Protein AF-A0A5C8ILQ8-F1 (afdb_monomer)

Sequence (49 aa):
MRGADGYNESLFTTVRLESFVPADHPLRPIRQWVNDALAQMDARFSAMY

pLDDT: mean 84.82, std 12.5, range [51.47, 97.75]

Foldseek 3Di:
DDDDPPDDDDPDDDDDPCVVAPPPRPCPVVVVVVVVVVVVCVVVVVVVD

Secondary structure (DSSP, 8-state):
----------S-----HHHHS-TT-TTHHHHHHHHHHHHHHHHHHHTT-

Structure (mmCIF, N/CA/C/O backbone):
data_AF-A0A5C8ILQ8-F1
#
_entry.id   AF-A0A5C8ILQ8-F1
#
loop_
_atom_site.group_PDB
_atom_site.id
_atom_site.type_symbol
_atom_site.label_atom_id
_atom_site.label_alt_id
_atom_site.label_comp_id
_atom_site.label_asym_id
_atom_site.label_entity_id
_atom_site.label_seq_id
_atom_site.pdbx_PDB_ins_code
_atom_site.Cartn_x
_atom_site.Cartn_y
_atom_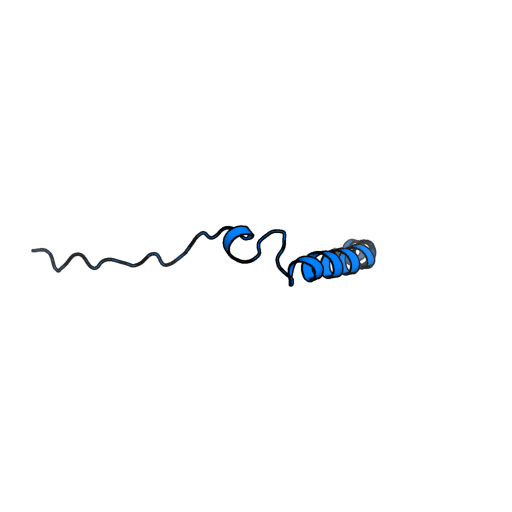site.Cartn_z
_atom_site.occupancy
_atom_site.B_iso_or_equiv
_atom_site.auth_seq_id
_atom_site.auth_comp_id
_atom_site.auth_asym_id
_atom_site.auth_atom_id
_atom_site.pdbx_PDB_model_num
ATOM 1 N N . MET A 1 1 ? 17.089 21.583 46.197 1.00 51.47 1 MET A N 1
ATOM 2 C CA . MET A 1 1 ? 17.436 20.292 45.563 1.00 51.47 1 MET A CA 1
ATOM 3 C C . MET A 1 1 ? 16.161 19.681 44.998 1.00 51.47 1 MET A C 1
ATOM 5 O O . MET A 1 1 ? 15.181 19.654 45.724 1.00 51.47 1 MET A O 1
ATOM 9 N N . ARG A 1 2 ? 16.232 19.251 43.725 1.00 63.34 2 ARG A N 1
ATOM 10 C CA . ARG A 1 2 ? 15.238 18.581 42.852 1.00 63.34 2 ARG A CA 1
ATOM 11 C C . ARG A 1 2 ? 13.896 19.286 42.609 1.00 63.34 2 ARG A C 1
ATOM 13 O O . ARG A 1 2 ? 12.984 19.215 43.421 1.00 63.34 2 ARG A O 1
ATOM 20 N N . GLY A 1 3 ? 13.803 19.928 41.440 1.00 64.19 3 GLY A N 1
ATOM 21 C CA . GLY A 1 3 ? 12.529 20.244 40.796 1.00 64.19 3 GLY A CA 1
ATOM 22 C C . GLY A 1 3 ? 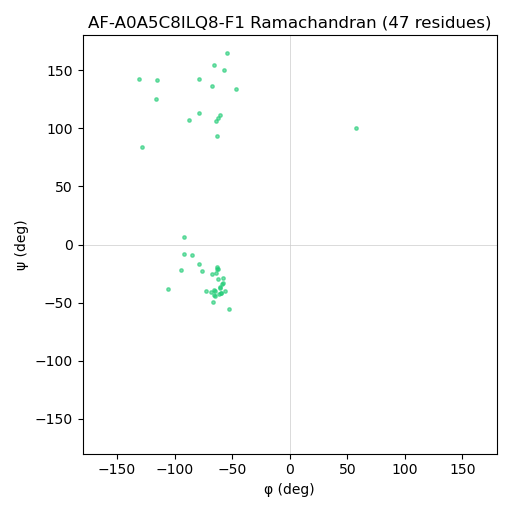11.813 18.962 40.374 1.00 64.19 3 GLY A C 1
ATOM 23 O O . GLY A 1 3 ? 12.461 17.929 40.212 1.00 64.19 3 GLY A O 1
ATOM 24 N N . ALA A 1 4 ? 10.488 19.043 40.273 1.00 64.56 4 ALA A N 1
ATOM 25 C CA . ALA A 1 4 ? 9.611 17.924 39.959 1.00 64.56 4 ALA A CA 1
ATOM 26 C C . ALA A 1 4 ? 10.135 17.111 38.766 1.00 64.56 4 ALA A C 1
ATOM 28 O O . ALA A 1 4 ? 10.525 17.687 37.748 1.00 64.56 4 ALA A O 1
ATOM 29 N N . ASP A 1 5 ? 10.130 15.786 38.910 1.00 66.00 5 ASP A N 1
ATOM 30 C CA . ASP A 1 5 ? 10.452 14.852 37.838 1.00 66.00 5 ASP A CA 1
ATOM 31 C C . ASP A 1 5 ? 9.404 15.025 36.727 1.00 66.00 5 ASP A C 1
ATOM 33 O O . ASP A 1 5 ? 8.302 14.480 36.783 1.00 66.00 5 ASP A O 1
ATOM 37 N N . GLY A 1 6 ? 9.715 15.876 35.748 1.00 63.72 6 GLY A N 1
ATOM 38 C CA . GLY A 1 6 ? 8.885 16.091 34.573 1.00 63.72 6 GLY A CA 1
ATOM 39 C C . GLY A 1 6 ? 8.818 14.794 33.783 1.00 63.72 6 GLY A C 1
ATOM 40 O O . GLY A 1 6 ? 9.800 14.392 33.156 1.00 63.72 6 GLY A O 1
ATOM 41 N N . TYR A 1 7 ? 7.672 14.123 33.842 1.00 62.69 7 TYR A N 1
ATOM 42 C CA . TYR A 1 7 ? 7.398 12.957 33.019 1.00 62.69 7 TYR A CA 1
ATOM 43 C C . TYR A 1 7 ? 7.433 1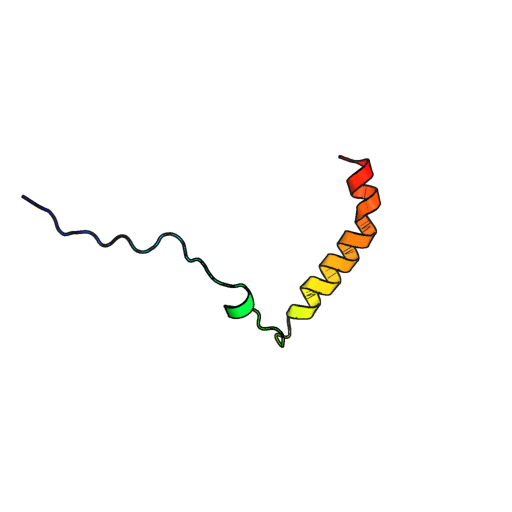3.397 31.550 1.00 62.69 7 TYR A C 1
ATOM 45 O O . TYR A 1 7 ? 6.569 14.147 31.102 1.00 62.69 7 TYR A O 1
ATOM 53 N N . ASN A 1 8 ? 8.465 12.987 30.811 1.00 65.19 8 ASN A N 1
ATOM 54 C CA . ASN A 1 8 ? 8.465 13.124 29.361 1.00 65.19 8 ASN A CA 1
ATOM 55 C C . ASN A 1 8 ? 7.600 11.994 28.807 1.00 65.19 8 ASN A C 1
ATOM 57 O O . ASN A 1 8 ? 7.961 10.822 28.935 1.00 65.19 8 ASN A O 1
ATOM 61 N N . GLU A 1 9 ? 6.455 12.340 28.221 1.00 69.25 9 GLU A N 1
ATOM 62 C CA . GLU A 1 9 ? 5.661 11.382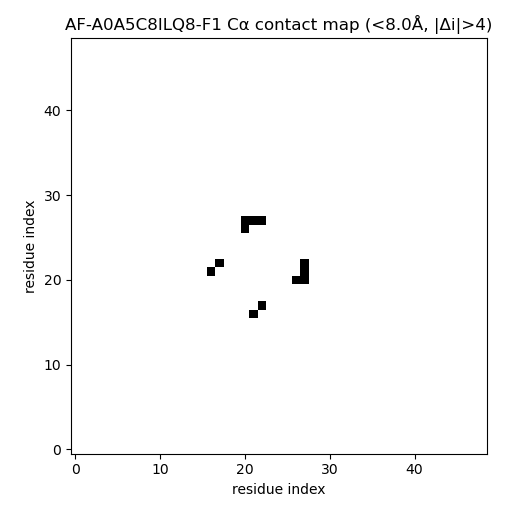 27.458 1.00 69.25 9 GLU A CA 1
ATOM 63 C C . GLU A 1 9 ? 6.510 10.785 26.328 1.00 69.25 9 GLU A C 1
ATOM 65 O O . GLU A 1 9 ? 7.436 11.416 25.808 1.00 69.25 9 GLU A O 1
ATOM 70 N N . SER A 1 10 ? 6.216 9.539 25.958 1.00 70.06 10 SER A N 1
ATOM 71 C CA . SER A 1 10 ? 6.937 8.863 24.884 1.00 70.06 10 SER A CA 1
ATOM 72 C C . SER A 1 10 ? 6.779 9.641 23.576 1.00 70.06 10 SER A C 1
ATOM 74 O O . SER A 1 10 ? 5.699 9.660 22.991 1.00 70.06 10 SER A O 1
ATOM 76 N N . LEU A 1 11 ? 7.867 10.249 23.090 1.00 75.88 11 LEU A N 1
ATOM 77 C CA . LEU A 1 11 ? 7.886 11.019 21.835 1.00 75.88 11 LEU A CA 1
ATOM 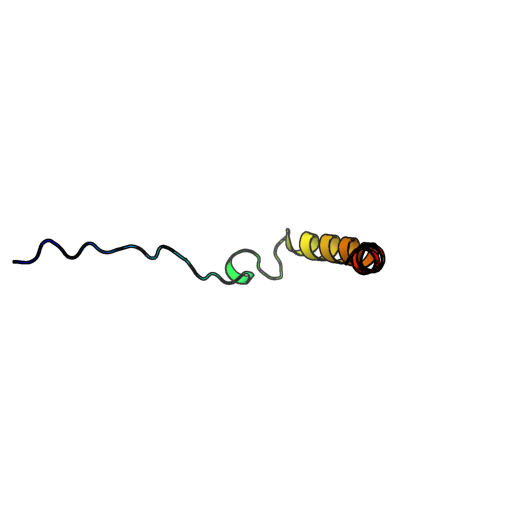78 C C . LEU A 1 11 ? 7.578 10.165 20.599 1.00 75.88 11 LEU A C 1
ATOM 80 O O . LEU A 1 11 ? 7.219 10.686 19.546 1.00 75.88 11 LEU A O 1
ATOM 84 N N . PHE A 1 12 ? 7.721 8.847 20.723 1.00 74.12 12 PHE A N 1
ATOM 85 C CA . PHE A 1 12 ? 7.472 7.901 19.651 1.00 74.12 12 PHE A CA 1
ATOM 86 C C . PHE A 1 12 ? 6.588 6.771 20.152 1.00 74.12 12 PHE A C 1
ATOM 88 O O . PHE A 1 12 ? 6.736 6.291 21.274 1.00 74.12 12 PHE A O 1
ATOM 95 N N . THR A 1 13 ? 5.684 6.311 19.297 1.00 70.75 13 THR A N 1
ATOM 96 C CA . THR A 1 13 ? 4.904 5.104 19.555 1.00 70.75 13 THR A CA 1
ATOM 97 C C . THR A 1 13 ? 5.266 4.068 18.504 1.00 70.75 13 THR A C 1
ATOM 99 O O . THR A 1 13 ? 5.181 4.329 17.306 1.00 70.75 13 THR A O 1
ATOM 102 N N . THR A 1 14 ? 5.677 2.880 18.947 1.00 75.62 14 THR A N 1
ATOM 103 C CA . THR A 1 14 ? 5.840 1.724 18.064 1.00 75.62 14 THR A CA 1
ATOM 104 C C . THR A 1 14 ? 4.511 0.994 17.982 1.00 75.62 14 THR A C 1
ATOM 106 O O . THR A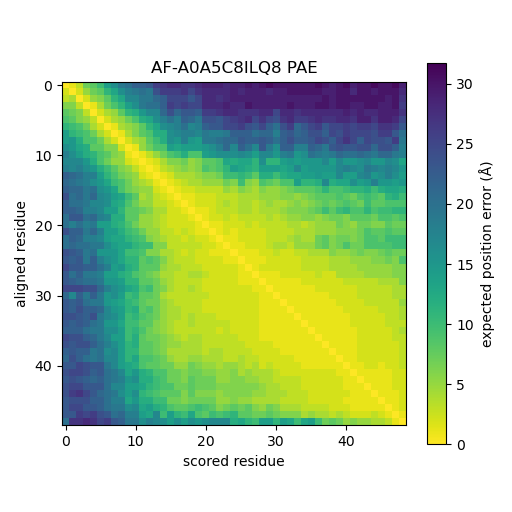 1 14 ? 4.094 0.330 18.928 1.00 75.62 14 THR A O 1
ATOM 109 N N . VAL A 1 15 ? 3.843 1.124 16.844 1.00 80.88 15 VAL A N 1
ATOM 110 C CA . VAL A 1 15 ? 2.568 0.463 16.572 1.00 80.88 15 VAL A CA 1
ATOM 111 C C . VAL A 1 15 ? 2.711 -0.531 15.438 1.00 80.88 15 VAL A C 1
ATOM 113 O O . VAL A 1 15 ? 3.431 -0.302 14.467 1.00 80.88 15 VAL A O 1
ATOM 116 N N . ARG A 1 16 ? 2.018 -1.660 15.581 1.00 83.44 16 ARG A N 1
ATOM 117 C CA . ARG A 1 16 ? 1.945 -2.681 14.540 1.00 83.44 16 ARG A CA 1
ATOM 118 C C . ARG A 1 16 ? 0.938 -2.237 13.491 1.00 83.44 16 ARG A C 1
ATOM 120 O O . ARG A 1 16 ? -0.111 -1.691 13.831 1.00 83.44 16 ARG A O 1
ATOM 127 N N . LEU A 1 17 ? 1.239 -2.510 12.226 1.00 82.19 17 LEU A N 1
ATOM 128 C CA . LEU A 1 17 ? 0.322 -2.230 11.124 1.00 82.19 17 LEU A CA 1
ATOM 129 C C . LEU A 1 17 ? -1.024 -2.928 11.353 1.00 82.19 17 LEU A C 1
ATOM 131 O O . LEU A 1 17 ? -2.072 -2.328 11.145 1.00 82.19 17 LEU A O 1
ATOM 135 N N . GLU A 1 18 ? -0.985 -4.160 11.860 1.00 86.69 18 GLU A N 1
ATOM 136 C CA . GLU A 1 18 ? -2.152 -4.996 12.146 1.00 86.69 18 GLU A CA 1
ATOM 137 C C . GLU A 1 18 ? -3.072 -4.390 13.215 1.00 86.69 18 GLU A C 1
ATOM 139 O O . GLU A 1 18 ? -4.248 -4.735 13.273 1.00 86.69 18 GLU A O 1
ATOM 144 N N . SER A 1 19 ? -2.565 -3.470 14.044 1.00 85.81 19 SER A N 1
ATOM 145 C CA . SER A 1 19 ? -3.373 -2.745 15.029 1.00 85.81 19 SER A CA 1
ATOM 146 C C . SER A 1 19 ? -4.234 -1.646 14.401 1.00 85.81 19 SER A C 1
ATOM 148 O O . SER A 1 19 ? -5.239 -1.266 14.990 1.00 85.81 19 SER A O 1
ATOM 150 N N . PHE A 1 20 ? -3.857 -1.139 13.222 1.00 84.50 20 PHE A N 1
ATOM 151 C CA . PHE A 1 20 ? -4.584 -0.084 12.503 1.00 84.50 20 PHE A CA 1
ATOM 152 C C . PHE A 1 20 ? -5.341 -0.610 11.290 1.00 84.50 20 PHE A C 1
ATOM 154 O O . PHE A 1 20 ? -6.442 -0.156 10.996 1.00 84.50 20 PHE A O 1
ATOM 161 N N . VAL A 1 21 ? -4.739 -1.558 10.574 1.00 88.81 21 VAL A N 1
ATOM 162 C CA . VAL A 1 21 ? -5.290 -2.154 9.361 1.00 88.81 21 VAL A CA 1
ATOM 163 C C . VAL A 1 21 ? -5.246 -3.677 9.518 1.00 88.81 21 VAL A C 1
ATOM 165 O O . VAL A 1 21 ? -4.293 -4.318 9.061 1.00 88.81 21 VAL A O 1
ATOM 168 N N . PRO 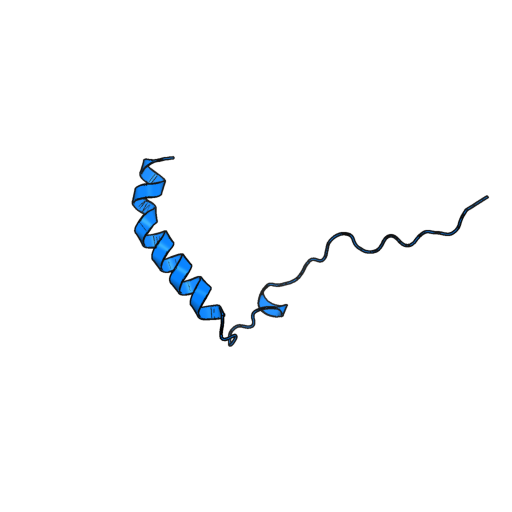A 1 22 ? -6.257 -4.262 10.187 1.00 90.00 22 PRO A N 1
ATOM 169 C CA . PRO A 1 22 ? -6.439 -5.707 10.268 1.00 90.00 22 PRO A CA 1
ATOM 170 C C . PRO A 1 22 ? -6.498 -6.386 8.890 1.00 90.00 22 PRO A C 1
ATOM 172 O O . PRO A 1 22 ? -6.679 -5.742 7.853 1.00 90.00 22 PRO A O 1
ATOM 175 N N . ALA A 1 23 ? -6.347 -7.711 8.864 1.00 88.06 23 ALA A N 1
ATOM 176 C CA . ALA A 1 23 ? -6.311 -8.479 7.616 1.00 88.06 23 ALA A CA 1
ATOM 177 C C . ALA A 1 23 ? -7.619 -8.389 6.802 1.00 88.06 23 ALA A C 1
ATOM 179 O O . ALA A 1 23 ? -7.578 -8.436 5.575 1.00 88.06 23 ALA A O 1
ATOM 180 N N . ASP A 1 24 ? -8.751 -8.218 7.479 1.00 90.69 24 ASP A N 1
ATOM 181 C CA . ASP A 1 24 ? -10.101 -8.067 6.931 1.00 90.69 24 ASP A CA 1
ATOM 182 C C . ASP A 1 24 ? -10.501 -6.599 6.684 1.00 90.69 24 ASP A C 1
ATOM 184 O O . ASP A 1 24 ? -11.638 -6.308 6.314 1.00 90.69 24 ASP A O 1
ATOM 188 N N . HIS A 1 25 ? -9.572 -5.653 6.855 1.00 92.50 25 HIS A N 1
ATOM 189 C CA . HIS A 1 25 ? -9.871 -4.232 6.729 1.00 92.50 25 HIS A CA 1
ATOM 190 C C . HIS A 1 25 ? -10.215 -3.839 5.276 1.00 92.50 25 HIS A C 1
ATOM 192 O O . HIS A 1 25 ? -9.475 -4.179 4.350 1.00 92.50 25 HIS A O 1
ATOM 198 N N . PRO A 1 26 ? -11.252 -3.019 5.027 1.00 93.31 26 PRO A N 1
ATOM 199 C CA . PRO A 1 26 ? -11.674 -2.656 3.667 1.00 93.31 26 PRO A CA 1
ATOM 200 C C . PRO A 1 26 ? -10.621 -1.885 2.856 1.00 93.31 26 PRO A C 1
ATOM 202 O O . PRO A 1 26 ? -10.674 -1.875 1.632 1.00 93.31 26 PRO A O 1
ATOM 205 N N . LEU A 1 27 ? -9.643 -1.252 3.515 1.00 92.00 27 LEU A N 1
ATOM 206 C CA . LEU A 1 27 ? -8.524 -0.566 2.845 1.00 92.00 27 LEU A CA 1
ATOM 207 C C . LEU A 1 27 ? -7.353 -1.491 2.483 1.00 92.00 27 LEU A C 1
ATOM 209 O O . LEU A 1 27 ? -6.441 -1.070 1.772 1.00 92.00 27 LEU A O 1
ATOM 213 N N . ARG A 1 28 ? -7.345 -2.747 2.945 1.00 90.50 28 ARG A N 1
ATOM 214 C CA . ARG A 1 28 ? -6.247 -3.680 2.659 1.00 90.50 28 ARG A CA 1
ATOM 215 C C . ARG A 1 28 ? -6.007 -3.938 1.157 1.00 90.50 28 ARG A C 1
ATOM 217 O O . ARG A 1 28 ? -4.833 -4.067 0.792 1.00 90.50 28 ARG A O 1
ATOM 224 N N . PRO A 1 29 ? -7.036 -3.949 0.281 1.00 94.56 29 PRO A N 1
ATOM 225 C CA . PRO A 1 29 ? -6.853 -4.074 -1.166 1.00 94.56 29 PRO A CA 1
ATOM 226 C C . PRO A 1 29 ? -5.979 -2.977 -1.790 1.00 94.56 29 PRO A C 1
ATOM 228 O O . PRO A 1 29 ? -5.269 -3.249 -2.754 1.00 94.56 29 PRO A O 1
ATOM 231 N N . ILE A 1 30 ? -5.935 -1.768 -1.216 1.00 94.00 30 ILE A N 1
ATOM 232 C CA . ILE A 1 30 ? -5.142 -0.651 -1.763 1.00 94.00 30 ILE A CA 1
ATOM 233 C C . ILE A 1 30 ? -3.658 -1.011 -1.837 1.00 94.00 30 ILE A C 1
ATOM 235 O O . ILE A 1 30 ? -2.998 -0.733 -2.835 1.00 94.00 30 ILE A O 1
ATOM 239 N N . ARG A 1 31 ? -3.127 -1.682 -0.806 1.00 91.44 31 ARG A N 1
ATOM 240 C CA . ARG A 1 31 ? -1.726 -2.123 -0.805 1.00 91.44 31 ARG A CA 1
ATOM 241 C C . ARG A 1 31 ? -1.437 -3.088 -1.955 1.00 91.44 31 ARG A C 1
ATOM 243 O O . ARG A 1 31 ? -0.346 -3.044 -2.508 1.00 91.44 31 ARG A O 1
ATOM 250 N N . GLN A 1 32 ? -2.388 -3.955 -2.297 1.00 94.31 32 GLN A N 1
ATOM 251 C CA . GLN A 1 32 ? -2.222 -4.879 -3.414 1.00 94.31 32 GLN A CA 1
ATOM 252 C C . GLN A 1 32 ? -2.164 -4.115 -4.738 1.00 94.31 32 GLN A C 1
ATOM 254 O O . GLN A 1 32 ? -1.197 -4.264 -5.471 1.00 94.31 32 GLN A O 1
ATOM 259 N N . TRP A 1 33 ? -3.114 -3.210 -4.983 1.00 97.06 33 TRP A N 1
ATOM 260 C CA . TRP A 1 33 ? -3.137 -2.411 -6.213 1.00 97.06 33 TRP A CA 1
ATOM 261 C C . TRP A 1 33 ? -1.882 -1.560 -6.401 1.00 97.06 33 TRP A C 1
ATOM 263 O O . TRP A 1 33 ? -1.343 -1.486 -7.501 1.00 97.06 33 TRP A O 1
ATOM 273 N N . VAL A 1 34 ? -1.396 -0.932 -5.326 1.00 96.19 34 VAL A N 1
ATOM 274 C CA . VAL A 1 34 ? -0.160 -0.140 -5.373 1.00 96.19 34 VAL A CA 1
ATOM 275 C C . VAL A 1 34 ? 1.041 -1.031 -5.682 1.00 96.19 34 VAL A C 1
ATOM 277 O O . VAL A 1 34 ? 1.853 -0.673 -6.529 1.00 96.19 34 VAL A O 1
ATOM 280 N N . ASN A 1 35 ? 1.143 -2.202 -5.049 1.00 96.50 35 ASN A N 1
ATOM 281 C CA . ASN A 1 35 ? 2.223 -3.145 -5.330 1.00 96.50 35 ASN A CA 1
ATOM 282 C C . ASN A 1 35 ? 2.195 -3.633 -6.784 1.00 96.50 35 ASN A C 1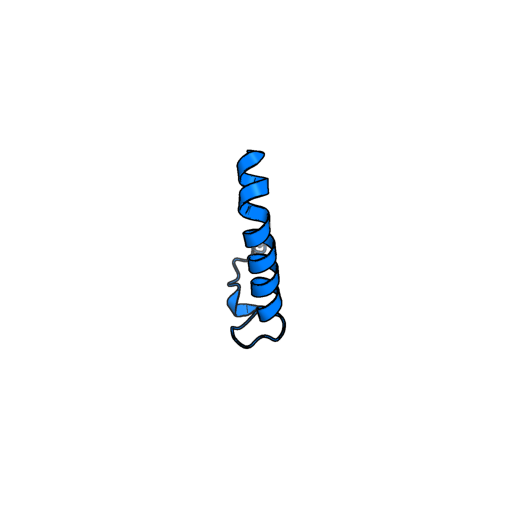
ATOM 284 O O . ASN A 1 35 ? 3.242 -3.679 -7.422 1.00 96.50 35 ASN A O 1
ATOM 288 N N . ASP A 1 36 ? 1.014 -3.943 -7.319 1.00 97.75 36 ASP A N 1
ATOM 289 C CA . ASP A 1 36 ? 0.856 -4.394 -8.704 1.00 97.75 36 ASP A CA 1
ATOM 290 C C . ASP A 1 36 ? 1.234 -3.289 -9.702 1.00 97.75 36 ASP A C 1
ATOM 292 O O . ASP A 1 36 ? 1.865 -3.555 -10.728 1.00 97.75 36 ASP A O 1
ATOM 296 N N . ALA A 1 37 ? 0.881 -2.034 -9.407 1.00 97.06 37 ALA A N 1
ATOM 297 C CA . ALA A 1 37 ? 1.281 -0.885 -10.216 1.00 97.06 37 ALA A CA 1
ATOM 298 C C . ALA A 1 37 ? 2.800 -0.655 -10.165 1.00 97.06 37 ALA A C 1
ATOM 300 O O . ALA A 1 37 ? 3.427 -0.442 -11.201 1.00 97.06 37 ALA A O 1
ATOM 301 N N . LEU A 1 38 ? 3.407 -0.743 -8.978 1.00 96.50 38 LEU A N 1
ATOM 302 C CA . LEU A 1 38 ? 4.853 -0.592 -8.812 1.00 96.50 38 LEU A CA 1
ATOM 303 C C . LEU A 1 38 ? 5.630 -1.709 -9.510 1.00 96.50 38 LEU A C 1
ATOM 305 O O . LEU A 1 38 ? 6.625 -1.424 -10.167 1.00 96.50 38 LEU A O 1
ATOM 309 N N . ALA A 1 39 ? 5.148 -2.951 -9.445 1.00 97.00 39 ALA A N 1
ATOM 310 C CA . ALA A 1 39 ? 5.761 -4.080 -10.141 1.00 97.00 39 ALA A CA 1
ATOM 311 C C . ALA A 1 39 ? 5.793 -3.874 -11.665 1.00 97.00 39 ALA A C 1
ATOM 313 O O . ALA A 1 39 ? 6.778 -4.204 -12.318 1.00 97.00 39 ALA A O 1
ATOM 314 N N . GLN A 1 40 ? 4.753 -3.266 -12.243 1.00 97.06 40 GLN A N 1
ATOM 315 C CA . GLN A 1 40 ? 4.734 -2.921 -13.672 1.00 97.06 40 GLN A CA 1
ATOM 316 C C . GLN A 1 40 ? 5.746 -1.826 -14.038 1.00 97.06 40 GLN A C 1
ATOM 318 O O . GLN A 1 40 ? 6.178 -1.739 -15.187 1.00 97.06 40 GLN A O 1
ATOM 323 N N . MET A 1 41 ? 6.123 -0.983 -13.078 1.00 96.88 41 MET A N 1
ATOM 324 C CA . MET A 1 41 ? 7.098 0.092 -13.268 1.00 96.88 41 MET A CA 1
ATOM 325 C C . MET A 1 41 ? 8.536 -0.328 -12.929 1.00 96.88 41 MET A C 1
ATOM 327 O O . MET A 1 41 ? 9.458 0.429 -13.232 1.00 96.88 41 MET A O 1
ATOM 331 N N . ASP A 1 42 ?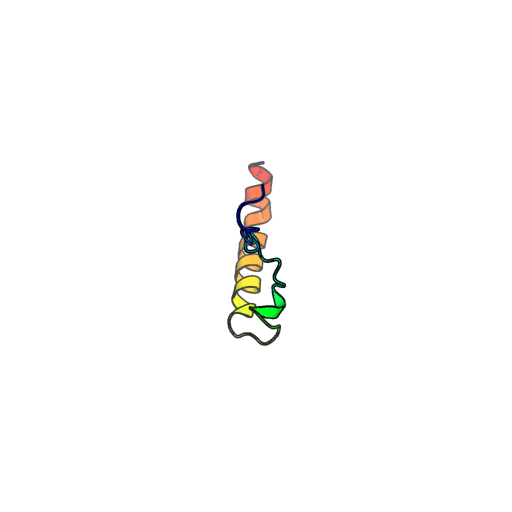 8.735 -1.519 -12.356 1.00 95.12 42 ASP A N 1
ATOM 332 C CA . ASP A 1 42 ? 10.011 -2.007 -11.816 1.00 95.12 42 ASP A CA 1
ATOM 333 C C . ASP A 1 42 ? 11.155 -1.902 -12.832 1.00 95.12 42 ASP A C 1
ATOM 335 O O . ASP A 1 42 ? 12.109 -1.159 -12.615 1.00 95.12 42 ASP A O 1
ATOM 339 N N . ALA A 1 43 ? 10.987 -2.500 -14.016 1.00 94.12 43 ALA A N 1
ATOM 340 C CA . ALA A 1 43 ? 12.001 -2.476 -15.073 1.00 94.12 43 ALA A CA 1
ATOM 341 C C . ALA A 1 43 ? 12.397 -1.053 -15.509 1.00 94.12 43 ALA A C 1
ATOM 343 O O . ALA A 1 43 ? 13.549 -0.797 -15.862 1.00 94.12 43 ALA A O 1
ATOM 344 N N . ARG A 1 44 ? 11.450 -0.106 -15.480 1.00 94.75 44 ARG A N 1
ATOM 345 C CA . ARG A 1 44 ? 11.723 1.297 -15.814 1.00 94.75 44 ARG A CA 1
ATOM 346 C C . ARG A 1 44 ? 12.523 1.981 -14.710 1.00 94.75 44 ARG A C 1
ATOM 348 O O . ARG A 1 44 ? 13.411 2.765 -15.028 1.00 94.75 44 ARG A O 1
ATOM 355 N N . PHE A 1 45 ? 12.217 1.703 -13.445 1.00 93.81 45 PHE A N 1
ATOM 356 C CA . PHE A 1 45 ? 12.980 2.233 -12.318 1.00 93.81 45 PHE A CA 1
ATOM 357 C C . PHE A 1 45 ? 14.387 1.634 -12.251 1.00 93.81 45 PHE A C 1
ATOM 359 O O . PHE A 1 45 ? 15.335 2.389 -12.057 1.00 93.81 45 PHE A O 1
ATOM 366 N N . SER A 1 46 ? 14.548 0.332 -12.507 1.00 94.94 46 SER A N 1
ATOM 367 C CA . SER A 1 46 ? 15.863 -0.326 -12.558 1.00 94.94 46 SER A CA 1
ATOM 368 C C . SER A 1 46 ? 16.767 0.190 -13.676 1.00 94.94 46 SER A C 1
ATOM 370 O O . SER A 1 46 ? 17.977 0.071 -13.591 1.00 94.94 46 SER A O 1
ATOM 372 N N . ALA A 1 47 ? 16.205 0.747 -14.749 1.00 95.62 47 ALA A N 1
ATOM 373 C CA . ALA A 1 47 ? 17.003 1.368 -15.803 1.00 95.62 47 ALA A CA 1
ATOM 374 C C . ALA A 1 47 ? 17.497 2.782 -15.433 1.00 95.62 47 ALA A C 1
ATOM 376 O O . ALA A 1 47 ? 18.373 3.313 -16.113 1.00 95.62 47 ALA A O 1
ATOM 377 N N . MET A 1 48 ? 16.911 3.419 -14.411 1.00 93.38 48 MET A N 1
ATOM 378 C CA . MET A 1 48 ? 17.246 4.787 -13.990 1.00 93.38 48 MET A CA 1
ATOM 379 C C . MET A 1 48 ? 18.290 4.851 -12.867 1.00 93.38 48 MET A C 1
ATOM 381 O O . MET A 1 48 ? 18.921 5.898 -12.717 1.00 93.38 48 MET A O 1
ATOM 385 N N . TYR A 1 49 ? 18.453 3.778 -12.091 1.00 82.12 49 TYR A N 1
ATOM 386 C CA . TYR A 1 49 ? 19.304 3.703 -10.898 1.00 82.12 49 TYR A CA 1
ATOM 387 C C . TYR A 1 49 ? 20.195 2.467 -10.943 1.00 82.12 49 TYR A C 1
ATOM 389 O O . TYR A 1 49 ? 21.354 2.581 -10.488 1.00 82.12 49 TYR A O 1
#

Radius of gyration: 21.14 Å; Cα contacts (8 Å, |Δi|>4): 6; chains: 1; bounding box: 31×29×61 Å

Mean predicted aligned error: 10.43 Å

Solvent-accessible surface area (backbone atoms only — not comparable to full-atom values): 3384 Å² total; per-residue (Å²): 136,81,77,80,85,74,81,76,72,77,92,69,82,93,76,61,64,62,81,78,52,39,93,86,35,90,68,52,62,56,60,53,56,52,49,57,53,49,60,74,43,41,73,62,53,64,72,74,110